Protein AF-A0A957TV32-F1 (afdb_monomer)

Radius of gyration: 16.47 Å; Cα contacts (8 Å, |Δi|>4): 80; chains: 1; bounding box: 47×41×28 Å

Secondary structure (DSSP, 8-state):
--SSTTSSHHHHHHHHHHHHHHHTT-SEEEEEEETT-HHHHHHHHHTT-EEEEEE--SSS--EEEEEEE----TTGGGT---S----------

pLDDT: mean 73.6, std 20.51, range [34.34, 94.25]

Nearest PDB structures (foldseek):
  7mx2-assembly1_A  TM=9.232E-01  e=3.376E-04  Homo sapiens
  7rb3-assembly1_A  TM=9.228E-01  e=9.452E-04  Homo sapiens
  8iym-assembly1_A  TM=8.782E-01  e=1.075E-03  Helicobacter pylori 26695
  8iym-assembly2_B  TM=8.651E-01  e=1.146E-03  Helicobacter pylori 26695
  3juw-assembly1_A  TM=8.937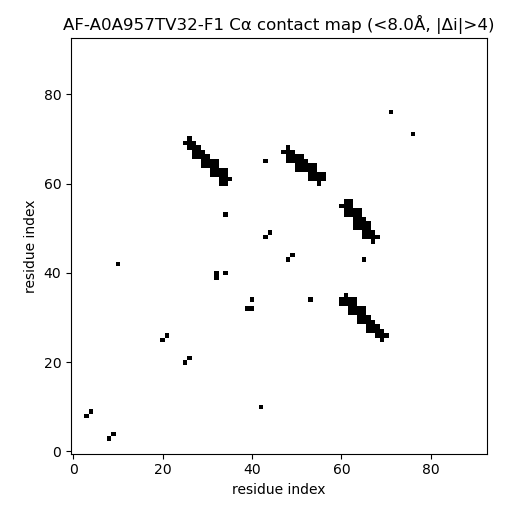E-01  e=3.010E-03  Bordetella pertussis

Mean predicted aligned error: 12.01 Å

Solvent-accessible surface area (backbone atoms only — not comparable to full-atom values): 5996 Å² total; per-residue (Å²): 144,82,84,75,73,92,72,56,53,73,55,54,52,48,52,53,50,53,52,52,39,53,75,70,65,51,52,65,51,76,50,79,42,56,59,86,42,56,68,58,53,52,55,40,44,76,72,61,33,41,82,76,43,79,44,75,58,97,84,66,69,48,29,30,36,33,34,34,71,60,74,84,53,86,78,59,71,82,70,65,74,72,84,70,91,68,90,73,85,80,77,88,130

Structure (mmCIF, N/CA/C/O backbone):
data_AF-A0A957TV32-F1
#
_entry.id   AF-A0A957TV32-F1
#
loop_
_atom_site.group_PDB
_atom_site.id
_atom_site.type_symbol
_atom_site.label_atom_id
_atom_site.label_alt_id
_atom_site.label_comp_id
_atom_site.label_asym_id
_atom_site.label_entity_id
_atom_site.label_seq_id
_atom_site.pdbx_PDB_ins_code
_atom_site.Cartn_x
_atom_site.Cartn_y
_atom_site.Cartn_z
_atom_site.occupancy
_atom_site.B_iso_or_equiv
_atom_site.auth_seq_id
_atom_site.auth_comp_id
_atom_site.auth_asym_id
_atom_site.auth_atom_id
_atom_site.pdbx_PDB_model_num
ATOM 1 N N . ILE A 1 1 ? 12.037 -15.642 -11.959 1.00 43.16 1 ILE A N 1
ATOM 2 C CA . ILE A 1 1 ? 11.072 -15.784 -10.835 1.00 43.16 1 ILE A CA 1
ATOM 3 C C . ILE A 1 1 ? 9.753 -15.131 -11.264 1.00 43.16 1 ILE A C 1
ATOM 5 O O . ILE A 1 1 ? 9.495 -13.971 -10.943 1.00 43.16 1 ILE A O 1
ATOM 9 N N . GLU A 1 2 ? 8.974 -15.849 -12.078 1.00 63.28 2 GLU A N 1
ATOM 10 C CA . GLU A 1 2 ? 7.712 -15.411 -12.704 1.00 63.28 2 GLU A CA 1
ATOM 11 C C . GLU A 1 2 ? 6.810 -16.650 -12.860 1.00 63.28 2 GLU A C 1
ATOM 13 O O . GLU A 1 2 ? 7.227 -17.593 -13.527 1.00 63.28 2 GLU A O 1
ATOM 18 N N . PRO A 1 3 ? 5.679 -16.736 -12.123 1.00 55.28 3 PRO A N 1
ATOM 19 C CA . PRO A 1 3 ? 4.381 -16.753 -12.822 1.00 55.28 3 PRO A CA 1
ATOM 20 C C . PRO A 1 3 ? 3.210 -16.037 -12.100 1.00 55.28 3 PRO A C 1
ATOM 22 O O . PRO A 1 3 ? 2.134 -15.905 -12.668 1.00 55.28 3 PRO A O 1
ATOM 25 N N . TYR A 1 4 ? 3.377 -15.516 -10.878 1.00 55.38 4 TYR A N 1
ATOM 26 C CA . TYR A 1 4 ? 2.246 -14.999 -10.073 1.00 55.38 4 TYR A CA 1
ATOM 27 C C . TYR A 1 4 ? 1.959 -13.495 -10.223 1.00 55.38 4 TYR A C 1
ATOM 29 O O . TYR A 1 4 ? 1.092 -12.940 -9.545 1.00 55.38 4 TYR A O 1
ATOM 37 N N . ARG A 1 5 ? 2.683 -12.794 -11.102 1.00 53.12 5 ARG A N 1
ATOM 38 C CA . ARG A 1 5 ? 2.429 -11.370 -11.377 1.00 53.12 5 ARG A CA 1
ATOM 39 C C . ARG A 1 5 ? 1.253 -11.247 -12.354 1.00 53.12 5 ARG A C 1
ATOM 41 O O . ARG A 1 5 ? 1.000 -12.150 -13.137 1.00 53.12 5 ARG A O 1
ATOM 48 N N . ASN A 1 6 ? 0.515 -10.142 -12.291 1.00 59.09 6 ASN A N 1
ATOM 49 C CA . ASN A 1 6 ? -0.598 -9.798 -13.198 1.00 59.09 6 ASN A CA 1
ATOM 50 C C . ASN A 1 6 ? -1.915 -10.584 -13.054 1.00 59.09 6 ASN A C 1
ATOM 52 O O . ASN A 1 6 ? -2.852 -10.281 -13.780 1.00 59.09 6 ASN A O 1
ATOM 56 N N . HIS A 1 7 ? -2.047 -11.475 -12.071 1.00 61.47 7 HIS A N 1
ATOM 57 C CA . HIS A 1 7 ? -3.274 -12.253 -11.829 1.00 61.47 7 HIS A CA 1
ATOM 58 C C . HIS A 1 7 ? -4.215 -11.633 -10.777 1.00 61.47 7 HIS A C 1
ATOM 60 O O . HIS A 1 7 ? -5.069 -12.310 -10.224 1.00 61.47 7 HIS A O 1
ATOM 66 N N . GLY A 1 8 ? -4.028 -10.360 -10.413 1.00 68.44 8 GLY A N 1
ATOM 67 C CA . GLY A 1 8 ? -4.850 -9.708 -9.382 1.00 68.44 8 GLY A CA 1
ATOM 68 C C . GLY A 1 8 ? -4.547 -10.122 -7.932 1.00 68.44 8 GLY A C 1
ATOM 69 O O . GLY A 1 8 ? -5.014 -9.452 -7.019 1.00 68.44 8 GLY A O 1
ATOM 70 N N . LEU A 1 9 ? -3.685 -11.119 -7.696 1.00 77.75 9 LEU A N 1
ATOM 71 C CA . LEU A 1 9 ? -3.315 -11.599 -6.352 1.00 77.75 9 LEU A CA 1
ATOM 72 C C . LEU A 1 9 ? -2.822 -10.483 -5.417 1.00 77.75 9 LEU A C 1
ATOM 74 O O . LEU A 1 9 ? -3.208 -10.421 -4.255 1.00 77.75 9 LEU A O 1
ATOM 78 N N . GLY A 1 10 ? -2.010 -9.551 -5.927 1.00 80.62 10 GLY A N 1
ATOM 79 C C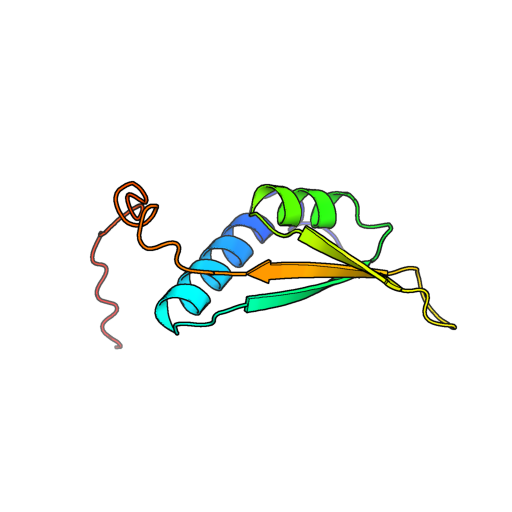A . GLY A 1 10 ? -1.552 -8.401 -5.137 1.00 80.62 10 GLY A CA 1
ATOM 80 C C . GLY A 1 10 ? -2.689 -7.455 -4.733 1.00 80.62 10 GLY A C 1
ATOM 81 O O . GLY A 1 10 ? -2.646 -6.863 -3.660 1.00 80.62 10 GLY A O 1
ATOM 82 N N . THR A 1 11 ? -3.724 -7.332 -5.567 1.00 85.31 11 THR A N 1
ATOM 83 C CA . THR A 1 11 ? -4.932 -6.557 -5.251 1.00 85.31 11 THR A CA 1
ATOM 84 C C . THR A 1 11 ? -5.771 -7.263 -4.196 1.00 85.31 11 THR A C 1
ATOM 86 O O . THR A 1 11 ? -6.160 -6.635 -3.218 1.00 85.31 11 THR A O 1
ATOM 89 N N . GLU A 1 12 ? -5.995 -8.566 -4.352 1.00 87.56 12 GLU A N 1
ATOM 90 C CA . GLU A 1 12 ? -6.779 -9.365 -3.407 1.00 87.56 12 GLU A CA 1
ATOM 91 C C . GLU A 1 12 ? -6.134 -9.397 -2.013 1.00 87.56 12 GLU A C 1
ATOM 93 O O . GLU A 1 12 ? -6.802 -9.150 -1.007 1.00 87.56 12 GLU A O 1
ATOM 98 N N . LEU A 1 13 ? -4.818 -9.618 -1.942 1.00 88.31 13 LEU A N 1
ATOM 99 C CA . LEU A 1 13 ? -4.071 -9.593 -0.682 1.00 88.31 13 LEU A CA 1
ATOM 100 C C . LEU A 1 13 ? -4.116 -8.217 -0.015 1.00 88.31 13 LEU A C 1
ATOM 102 O O . LEU A 1 13 ? -4.317 -8.132 1.201 1.00 88.31 13 LEU A O 1
ATOM 106 N N . LEU A 1 14 ? -3.968 -7.141 -0.797 1.00 89.62 14 LEU A N 1
ATOM 107 C CA . LEU A 1 14 ? -4.069 -5.783 -0.273 1.00 89.62 14 LEU A CA 1
ATOM 108 C C . LEU A 1 14 ? -5.470 -5.542 0.295 1.00 89.62 14 LEU A C 1
ATOM 110 O O . LEU A 1 14 ? -5.591 -5.143 1.447 1.00 89.62 14 LEU A O 1
ATOM 114 N N . GLN A 1 15 ? -6.526 -5.863 -0.453 1.00 89.00 15 GLN A N 1
ATOM 115 C CA . GLN A 1 15 ? -7.909 -5.701 0.003 1.00 89.00 15 GLN A CA 1
ATOM 116 C C . GLN A 1 15 ? -8.193 -6.471 1.297 1.00 89.00 15 GLN A C 1
ATOM 118 O O . GLN A 1 15 ? -8.742 -5.895 2.238 1.00 89.00 15 GLN A O 1
ATOM 123 N N . ARG A 1 16 ? -7.766 -7.737 1.389 1.00 90.88 16 ARG A N 1
ATOM 124 C CA . ARG A 1 16 ? -7.914 -8.542 2.614 1.00 90.88 16 ARG A CA 1
ATOM 125 C C . ARG A 1 16 ? -7.171 -7.925 3.797 1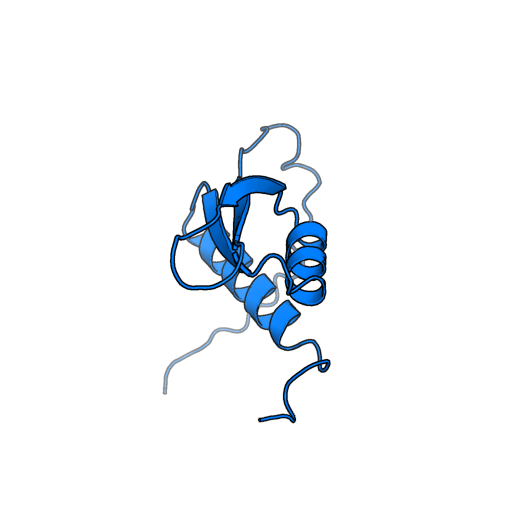.00 90.88 16 ARG A C 1
ATOM 127 O O . ARG A 1 16 ? -7.727 -7.853 4.892 1.00 90.88 16 ARG A O 1
ATOM 134 N N . THR A 1 17 ? -5.954 -7.433 3.568 1.00 91.00 17 THR A N 1
ATOM 135 C CA . THR A 1 17 ? -5.151 -6.746 4.593 1.00 91.00 17 THR A CA 1
ATOM 136 C C . THR A 1 17 ? -5.842 -5.478 5.086 1.00 91.00 17 THR A C 1
ATOM 138 O O . THR A 1 17 ? -5.970 -5.278 6.293 1.00 91.00 17 THR A O 1
ATOM 141 N N . LEU A 1 18 ? -6.340 -4.643 4.169 1.00 89.56 18 LEU A N 1
ATOM 142 C CA . LEU A 1 18 ? -7.046 -3.407 4.510 1.00 89.56 18 LEU A CA 1
ATOM 143 C C . LEU A 1 18 ? -8.320 -3.690 5.314 1.00 89.56 18 LEU A C 1
ATOM 145 O O . LEU A 1 18 ? -8.560 -3.044 6.331 1.00 89.56 18 LEU A O 1
ATOM 149 N N . GLN A 1 19 ? -9.106 -4.690 4.908 1.00 87.62 19 GLN A N 1
ATOM 150 C CA . GLN A 1 19 ? -10.307 -5.097 5.639 1.00 87.62 19 GLN A CA 1
ATOM 151 C C . GLN A 1 19 ? -9.988 -5.629 7.036 1.00 87.62 19 GLN A C 1
ATOM 153 O O . GLN A 1 19 ? -10.679 -5.294 7.998 1.00 87.62 19 GLN A O 1
ATOM 158 N N . TRP A 1 20 ? -8.955 -6.464 7.162 1.00 89.56 20 TRP A N 1
ATOM 159 C CA . TRP A 1 20 ? -8.516 -6.951 8.465 1.00 89.56 20 TRP A CA 1
ATOM 160 C C . TRP A 1 20 ? -8.098 -5.786 9.365 1.00 89.56 20 TRP A C 1
ATOM 162 O O . TRP A 1 20 ? -8.564 -5.701 10.499 1.00 89.56 20 TRP A O 1
ATOM 172 N N . ALA A 1 21 ? -7.317 -4.843 8.839 1.00 88.12 21 ALA A N 1
ATOM 173 C CA . ALA A 1 21 ? -6.869 -3.684 9.596 1.00 88.12 21 ALA A CA 1
ATOM 174 C C . ALA A 1 21 ? -8.034 -2.782 10.053 1.00 88.12 21 ALA A C 1
ATOM 176 O O . ALA A 1 21 ? -8.047 -2.307 11.188 1.00 88.12 21 ALA A O 1
ATOM 177 N N . LEU A 1 22 ? -9.049 -2.604 9.204 1.00 85.56 22 LEU A N 1
ATOM 178 C CA . LEU A 1 22 ? -10.283 -1.903 9.564 1.00 85.56 22 LEU A CA 1
ATOM 179 C C . LEU A 1 22 ? -11.026 -2.593 10.714 1.00 85.56 22 LEU A C 1
ATOM 181 O O . LEU A 1 22 ? -11.417 -1.926 11.669 1.00 85.56 22 LEU A O 1
ATOM 185 N N . ARG A 1 23 ? -11.176 -3.926 10.671 1.00 87.25 23 ARG A N 1
ATOM 186 C CA . ARG A 1 23 ? -11.816 -4.691 11.761 1.00 87.25 23 ARG A CA 1
ATOM 187 C C . ARG A 1 23 ? -11.054 -4.579 13.080 1.00 87.25 23 ARG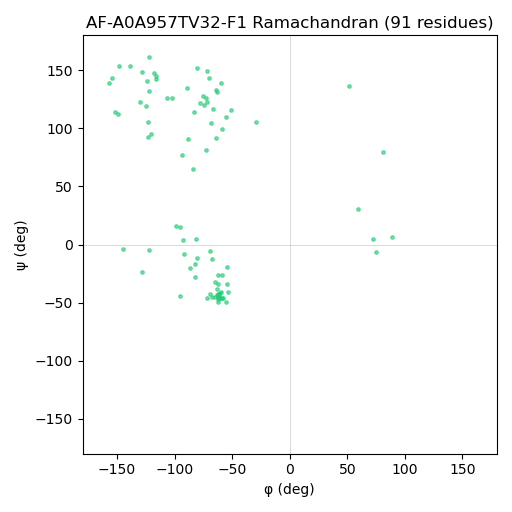 A C 1
ATOM 189 O O . ARG A 1 23 ? -11.670 -4.544 14.137 1.00 87.25 23 ARG A O 1
ATOM 196 N N . GLN A 1 24 ? -9.730 -4.486 13.015 1.00 89.94 24 GLN A N 1
ATOM 197 C CA . GLN A 1 24 ? -8.873 -4.279 14.185 1.00 89.94 24 GLN A CA 1
ATOM 198 C C . GLN A 1 24 ? -8.790 -2.806 14.627 1.00 89.94 24 GLN A C 1
ATOM 200 O O . GLN A 1 24 ? -8.054 -2.485 15.555 1.00 89.94 24 GLN A O 1
ATOM 205 N N . SER A 1 25 ? -9.543 -1.898 13.993 1.00 87.88 25 SER A N 1
ATOM 206 C CA . SER A 1 25 ? -9.560 -0.463 14.313 1.00 87.88 25 SER A CA 1
ATOM 207 C C . SER A 1 25 ? -8.196 0.235 14.179 1.00 87.88 25 SER A C 1
ATOM 209 O O . SER A 1 25 ? -7.923 1.223 14.871 1.00 87.88 25 SER A O 1
ATOM 211 N N . PHE A 1 26 ? -7.332 -0.233 13.269 1.00 86.25 26 PHE A N 1
ATOM 212 C CA . PHE A 1 26 ? -6.109 0.499 12.935 1.00 86.25 26 PHE A CA 1
ATOM 213 C C . PHE A 1 26 ? -6.460 1.846 12.299 1.00 86.25 26 PHE A C 1
ATOM 215 O O . PHE A 1 26 ? -7.270 1.933 11.379 1.00 86.25 26 PHE A O 1
ATOM 222 N N . ARG A 1 27 ? -5.804 2.911 12.764 1.00 88.12 27 ARG A N 1
ATOM 223 C CA . ARG A 1 27 ? -6.045 4.279 12.275 1.00 88.12 27 ARG A CA 1
ATOM 224 C C . ARG A 1 27 ? -5.216 4.640 11.045 1.00 88.12 27 ARG A C 1
ATOM 226 O O . ARG A 1 27 ? -5.558 5.579 10.334 1.00 88.12 27 ARG A O 1
ATOM 233 N N . LYS A 1 28 ? -4.121 3.917 10.802 1.00 89.06 28 LYS A N 1
ATOM 234 C CA . LYS A 1 28 ? -3.184 4.181 9.710 1.00 89.06 28 LYS A CA 1
ATOM 235 C C . LYS A 1 28 ? -2.448 2.908 9.310 1.00 89.06 28 LYS A C 1
ATOM 237 O O . LYS A 1 28 ? -2.093 2.107 10.172 1.00 89.06 28 LYS A O 1
ATOM 242 N N . ILE A 1 29 ? -2.190 2.760 8.017 1.00 93.00 29 ILE A N 1
ATOM 243 C CA . ILE A 1 29 ? -1.293 1.753 7.447 1.00 93.00 29 ILE A CA 1
ATOM 244 C C . ILE A 1 29 ? -0.224 2.499 6.661 1.00 93.00 29 ILE A C 1
ATOM 246 O O . ILE A 1 29 ? -0.562 3.366 5.861 1.00 93.00 29 ILE A O 1
ATOM 250 N N . SER A 1 30 ? 1.041 2.149 6.867 1.00 92.94 30 SER A N 1
ATOM 251 C CA . SER A 1 30 ? 2.174 2.715 6.133 1.00 92.94 30 SER A CA 1
ATOM 252 C C . SER A 1 30 ? 3.044 1.606 5.557 1.00 92.94 30 SER A C 1
ATOM 254 O O . SER A 1 30 ? 3.165 0.537 6.155 1.00 92.94 30 SER A O 1
ATOM 256 N N . LEU A 1 31 ? 3.661 1.866 4.407 1.00 93.25 31 LEU A N 1
ATOM 257 C CA . LEU A 1 31 ? 4.611 0.959 3.768 1.00 93.25 31 LEU A CA 1
ATOM 258 C C . LEU A 1 31 ? 5.676 1.733 2.989 1.00 93.25 31 LEU A C 1
ATOM 260 O O . LEU A 1 31 ? 5.428 2.841 2.516 1.00 93.25 31 LEU A O 1
ATOM 264 N N . LEU A 1 32 ? 6.844 1.115 2.831 1.00 92.06 32 LEU A N 1
ATOM 265 C CA . LEU A 1 32 ? 7.915 1.588 1.963 1.00 92.06 32 LEU A CA 1
ATOM 266 C C . LEU A 1 32 ? 7.913 0.757 0.676 1.00 92.06 32 LEU A C 1
ATOM 268 O O . LEU A 1 32 ? 7.988 -0.471 0.731 1.00 92.06 32 LEU A O 1
ATOM 272 N N . VAL A 1 33 ? 7.843 1.418 -0.477 1.00 90.44 33 VAL A N 1
ATOM 273 C CA . VAL A 1 33 ? 7.932 0.778 -1.798 1.00 90.44 33 VAL A CA 1
ATOM 274 C C . VAL A 1 33 ? 9.148 1.300 -2.555 1.00 90.44 33 VAL A C 1
ATOM 276 O O . VAL A 1 33 ? 9.524 2.455 -2.399 1.00 90.44 33 VAL A O 1
ATOM 279 N N . ASN A 1 34 ? 9.772 0.465 -3.388 1.00 90.00 34 ASN A N 1
ATOM 280 C CA . ASN A 1 34 ? 10.803 0.930 -4.317 1.00 90.00 34 ASN A CA 1
ATOM 281 C C . ASN A 1 34 ? 10.185 1.931 -5.315 1.00 90.00 34 ASN A C 1
ATOM 283 O O . ASN A 1 34 ? 9.142 1.644 -5.908 1.00 90.00 34 ASN A O 1
ATOM 287 N N . ALA A 1 35 ? 10.828 3.083 -5.503 1.00 90.06 35 ALA A N 1
ATOM 288 C CA . ALA A 1 35 ? 10.368 4.163 -6.372 1.00 90.06 35 ALA A CA 1
ATOM 289 C C . ALA A 1 35 ? 10.269 3.752 -7.849 1.00 90.06 35 ALA A C 1
ATOM 291 O O . ALA A 1 35 ? 9.435 4.281 -8.581 1.00 90.06 35 ALA A O 1
ATOM 292 N N . ASP A 1 36 ? 11.049 2.762 -8.281 1.00 89.31 36 ASP A N 1
ATOM 293 C CA . ASP A 1 36 ? 11.003 2.248 -9.652 1.00 89.31 36 ASP A CA 1
ATOM 294 C C . ASP A 1 36 ? 9.846 1.253 -9.859 1.00 89.31 36 ASP A C 1
ATOM 296 O O . ASP A 1 36 ? 9.483 0.919 -10.989 1.00 89.31 36 ASP A O 1
ATOM 300 N N . ASN A 1 37 ? 9.194 0.795 -8.782 1.00 89.69 37 ASN A N 1
ATOM 301 C CA . ASN A 1 37 ? 8.056 -0.120 -8.859 1.00 89.69 37 ASN A CA 1
ATOM 302 C C . ASN A 1 37 ? 6.738 0.631 -9.111 1.00 89.69 37 ASN A C 1
ATOM 304 O O . ASN A 1 37 ? 5.808 0.617 -8.298 1.00 89.69 37 ASN A O 1
ATOM 308 N N . GLN A 1 38 ? 6.649 1.253 -10.287 1.00 90.62 38 GLN A N 1
ATOM 309 C CA . GLN A 1 38 ? 5.493 2.040 -10.734 1.00 90.62 38 GLN A CA 1
ATOM 310 C C . GLN A 1 38 ? 4.177 1.254 -10.662 1.00 90.62 38 GLN A C 1
ATOM 312 O O . GLN A 1 38 ? 3.129 1.798 -10.318 1.00 90.62 38 GLN A O 1
ATOM 317 N N . ARG A 1 39 ? 4.229 -0.060 -10.912 1.00 90.19 39 ARG A N 1
ATOM 318 C CA . ARG A 1 39 ? 3.058 -0.938 -10.822 1.00 90.19 39 ARG A CA 1
ATOM 319 C C . ARG A 1 39 ? 2.516 -1.034 -9.393 1.00 90.19 39 ARG A C 1
ATOM 321 O O . ARG A 1 39 ? 1.302 -0.964 -9.205 1.00 90.19 39 ARG A O 1
ATOM 328 N N . ALA A 1 40 ? 3.387 -1.216 -8.400 1.00 89.19 40 ALA A N 1
ATOM 329 C CA . ALA A 1 40 ? 2.975 -1.279 -7.000 1.00 89.19 40 ALA A CA 1
ATOM 330 C C . ALA A 1 40 ? 2.498 0.090 -6.501 1.00 89.19 40 ALA A C 1
ATOM 332 O O . ALA A 1 40 ? 1.444 0.170 -5.879 1.00 89.19 40 ALA A O 1
ATOM 333 N N . ILE A 1 41 ? 3.207 1.165 -6.852 1.00 92.00 41 ILE A N 1
ATOM 334 C CA . ILE A 1 41 ? 2.809 2.544 -6.530 1.00 92.00 41 ILE A CA 1
ATOM 335 C C . ILE A 1 41 ? 1.395 2.834 -7.056 1.00 92.00 41 ILE A C 1
ATOM 337 O O . ILE A 1 41 ? 0.523 3.259 -6.297 1.00 92.00 41 ILE A O 1
ATOM 341 N N . HIS A 1 42 ? 1.124 2.515 -8.326 1.00 91.94 42 HIS A N 1
ATOM 342 C CA . HIS A 1 42 ? -0.206 2.676 -8.914 1.00 91.94 42 HIS A CA 1
ATOM 343 C C . HIS A 1 42 ? -1.274 1.832 -8.197 1.00 91.94 42 HIS A C 1
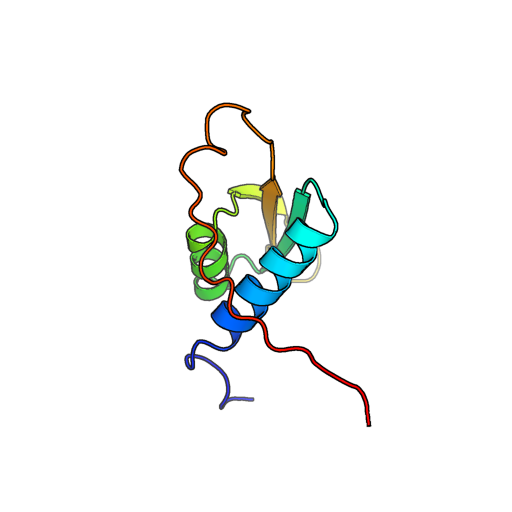ATOM 345 O O . HIS A 1 42 ? -2.377 2.318 -7.938 1.00 91.94 42 HIS A O 1
ATOM 351 N N . LEU A 1 43 ? -0.951 0.584 -7.834 1.00 90.38 43 LEU A N 1
ATOM 352 C CA . LEU A 1 43 ? -1.849 -0.276 -7.059 1.00 90.38 43 LEU A CA 1
ATOM 353 C C . LEU A 1 43 ? -2.217 0.362 -5.710 1.00 90.38 43 LEU A C 1
ATOM 355 O O . LEU A 1 43 ? -3.397 0.367 -5.355 1.00 90.38 43 LEU A O 1
ATOM 359 N N . TYR A 1 44 ? -1.240 0.897 -4.976 1.00 92.75 44 TYR A N 1
ATOM 360 C CA . TYR A 1 44 ? -1.467 1.521 -3.672 1.00 92.75 44 TYR A CA 1
ATOM 361 C C . TYR A 1 44 ? -2.280 2.812 -3.792 1.00 92.75 44 TYR A C 1
ATOM 363 O O . TYR A 1 44 ? -3.264 2.971 -3.068 1.00 92.75 44 TYR A O 1
ATOM 371 N N . HIS A 1 45 ? -1.959 3.686 -4.750 1.00 92.88 45 HIS A N 1
ATOM 372 C CA . HIS A 1 45 ? -2.744 4.900 -4.998 1.00 92.88 45 HIS A CA 1
ATOM 373 C C . HIS A 1 45 ? -4.199 4.594 -5.356 1.00 92.88 45 HIS A C 1
ATOM 375 O O . HIS A 1 45 ? -5.109 5.225 -4.822 1.00 92.88 45 HIS A O 1
ATOM 381 N N . LYS A 1 46 ? -4.444 3.567 -6.179 1.00 90.56 46 LYS A N 1
ATOM 382 C CA . LYS A 1 46 ? -5.806 3.110 -6.498 1.00 90.56 46 LYS A CA 1
ATOM 383 C C . LYS A 1 46 ? -6.602 2.680 -5.254 1.00 90.56 46 LYS A C 1
ATOM 385 O O . LYS A 1 46 ? -7.826 2.759 -5.269 1.00 90.56 46 LYS A O 1
ATOM 390 N N . HIS A 1 47 ? -5.928 2.242 -4.190 1.00 90.19 47 HIS A N 1
ATOM 391 C CA . HIS A 1 47 ? -6.544 1.842 -2.918 1.00 90.19 47 HIS A CA 1
ATOM 392 C C . HIS A 1 47 ? -6.493 2.944 -1.845 1.00 90.19 47 HIS A C 1
ATOM 394 O O . HIS A 1 47 ? -6.713 2.664 -0.670 1.00 90.19 47 HIS A O 1
ATOM 400 N N . GLY A 1 48 ? -6.224 4.192 -2.239 1.00 89.81 48 GLY A N 1
ATOM 401 C CA . GLY A 1 48 ? -6.309 5.359 -1.361 1.00 89.81 48 GLY A CA 1
ATOM 402 C C . GLY A 1 48 ? -5.034 5.686 -0.586 1.00 89.81 48 GLY A C 1
ATOM 403 O O . GLY A 1 48 ? -5.063 6.587 0.247 1.00 89.81 48 GLY A O 1
ATOM 404 N N . PHE A 1 49 ? -3.918 4.995 -0.842 1.00 93.88 49 PHE A N 1
ATOM 405 C CA . PHE A 1 49 ? -2.643 5.390 -0.249 1.00 93.88 49 PHE A CA 1
ATOM 406 C C . PHE A 1 49 ? -2.138 6.702 -0.857 1.00 93.88 49 PHE A C 1
ATOM 408 O O . PHE A 1 49 ? -2.227 6.929 -2.067 1.00 93.88 49 PHE A O 1
ATOM 415 N N . THR A 1 50 ? -1.527 7.530 -0.020 1.00 93.56 50 THR A N 1
ATOM 416 C CA . THR A 1 50 ? -0.905 8.804 -0.376 1.00 93.56 50 THR A CA 1
ATOM 417 C C . THR A 1 50 ? 0.594 8.759 -0.119 1.00 93.56 50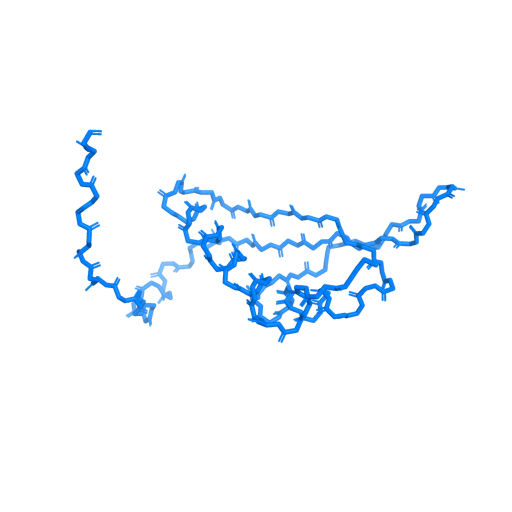 THR A C 1
ATOM 419 O O . THR A 1 50 ? 1.037 8.145 0.850 1.00 93.56 50 THR A O 1
ATOM 422 N N . THR A 1 51 ? 1.373 9.428 -0.968 1.00 94.25 51 THR A N 1
ATOM 423 C CA . THR A 1 51 ? 2.821 9.584 -0.782 1.00 94.25 51 THR A CA 1
ATOM 424 C C . THR A 1 51 ? 3.105 10.545 0.360 1.00 94.25 51 THR A C 1
ATOM 426 O O . THR A 1 51 ? 2.669 11.691 0.319 1.00 94.25 51 THR A O 1
ATOM 429 N N . GLU A 1 52 ? 3.846 10.079 1.364 1.00 88.50 52 GLU A N 1
ATOM 430 C CA . GLU A 1 52 ? 4.288 10.903 2.494 1.00 88.50 52 GLU A CA 1
ATOM 431 C C . GLU A 1 52 ? 5.692 11.458 2.265 1.00 88.50 52 GLU A C 1
ATOM 433 O O . GLU A 1 52 ? 5.945 12.631 2.526 1.00 88.50 52 GLU A O 1
ATOM 438 N N . GLN A 1 53 ? 6.613 10.616 1.788 1.00 89.69 53 GLN A N 1
ATOM 439 C CA . GLN A 1 53 ? 8.019 10.984 1.664 1.00 89.69 53 GLN A CA 1
ATOM 440 C C . GLN A 1 53 ? 8.739 10.126 0.621 1.00 89.69 53 GLN A C 1
ATOM 442 O O . GLN A 1 53 ? 8.571 8.909 0.583 1.00 89.69 53 GLN A O 1
ATOM 447 N N . GLU A 1 54 ? 9.605 10.745 -0.178 1.00 88.12 54 GLU A N 1
ATOM 448 C CA . GLU A 1 54 ? 10.618 10.024 -0.952 1.00 88.12 54 GLU A CA 1
ATOM 449 C C . GLU A 1 54 ? 11.898 9.877 -0.126 1.00 88.12 54 GLU A C 1
ATOM 451 O O . GLU A 1 54 ? 12.366 10.837 0.487 1.00 88.12 54 GLU A O 1
ATOM 456 N N . VAL A 1 55 ? 12.487 8.685 -0.122 1.00 87.75 55 VAL A N 1
ATOM 457 C CA . VAL A 1 55 ? 13.720 8.391 0.617 1.00 87.75 55 VAL A CA 1
ATOM 458 C C . VAL A 1 55 ? 14.788 7.843 -0.320 1.00 87.75 55 VAL A C 1
ATOM 460 O O . VAL A 1 55 ? 14.504 7.058 -1.223 1.00 87.75 55 VAL A O 1
ATOM 463 N N . GLN A 1 56 ? 16.034 8.257 -0.108 1.00 78.94 56 GLN A N 1
ATOM 464 C CA . GLN A 1 56 ? 17.197 7.758 -0.842 1.00 78.94 56 GLN A CA 1
ATOM 465 C C . GLN A 1 56 ? 18.176 7.138 0.160 1.00 78.94 56 GLN A C 1
ATOM 467 O O . GLN A 1 56 ? 18.933 7.870 0.798 1.00 78.94 56 GLN A O 1
ATOM 472 N N . PRO A 1 57 ? 18.140 5.811 0.377 1.00 62.44 57 PRO A N 1
ATOM 473 C CA . PRO A 1 57 ? 19.130 5.159 1.219 1.00 62.44 57 PRO A CA 1
ATOM 474 C C . PRO A 1 57 ? 20.495 5.116 0.505 1.00 62.44 57 PRO A C 1
ATOM 476 O O . PRO A 1 57 ? 20.545 4.997 -0.720 1.00 62.44 57 PRO A O 1
ATOM 479 N N . PRO A 1 58 ? 21.612 5.156 1.253 1.00 56.47 58 PRO A N 1
ATOM 480 C CA . PRO A 1 58 ? 22.949 5.308 0.679 1.00 56.47 58 PRO A CA 1
ATOM 481 C C . PRO A 1 58 ? 23.444 4.114 -0.152 1.00 56.47 58 PRO A C 1
ATOM 483 O O . PRO A 1 58 ? 24.452 4.257 -0.835 1.00 56.47 58 PRO A O 1
ATOM 486 N N . VAL A 1 59 ? 22.786 2.944 -0.100 1.00 59.81 59 VAL A N 1
ATOM 487 C CA . VAL A 1 59 ? 23.344 1.714 -0.699 1.00 59.81 59 VAL A CA 1
ATOM 488 C C . VAL A 1 59 ? 22.396 0.962 -1.645 1.00 59.81 59 VAL A C 1
ATOM 490 O O . VAL A 1 59 ? 22.892 0.305 -2.549 1.00 59.81 59 VAL A O 1
ATOM 493 N N . HIS A 1 60 ? 21.063 1.088 -1.571 1.00 55.69 60 HIS A N 1
ATOM 494 C CA . HIS A 1 60 ? 20.179 0.395 -2.529 1.00 55.69 60 HIS A CA 1
ATOM 495 C C . HIS A 1 60 ? 18.845 1.110 -2.765 1.00 55.69 60 HIS A C 1
ATOM 497 O O . HIS A 1 60 ? 18.012 1.123 -1.871 1.00 55.69 60 HIS A O 1
ATOM 503 N N . ALA A 1 61 ? 18.656 1.595 -4.000 1.00 65.38 61 ALA A N 1
ATOM 504 C CA . ALA A 1 61 ? 17.417 2.044 -4.656 1.00 65.38 61 ALA A CA 1
ATOM 505 C C . ALA A 1 61 ? 16.533 3.077 -3.919 1.00 65.38 61 ALA A C 1
ATOM 507 O O . ALA A 1 61 ? 16.224 2.976 -2.735 1.00 65.38 61 ALA A O 1
ATOM 508 N N . LYS A 1 62 ? 16.055 4.078 -4.668 1.00 85.44 62 LYS A N 1
ATOM 509 C CA . LYS A 1 62 ? 15.118 5.093 -4.169 1.00 85.44 62 LYS A CA 1
ATOM 510 C C . LYS A 1 62 ? 13.831 4.419 -3.673 1.00 85.44 62 LYS A C 1
ATOM 512 O O . LYS A 1 62 ? 13.325 3.490 -4.300 1.00 85.44 62 LYS A O 1
ATOM 517 N N . GLY A 1 63 ? 13.293 4.892 -2.555 1.00 88.62 63 GLY A N 1
ATOM 518 C CA . GLY A 1 63 ? 12.049 4.411 -1.962 1.00 88.62 63 GLY A CA 1
ATOM 519 C C . GLY A 1 63 ? 11.009 5.518 -1.801 1.00 88.62 63 GLY A C 1
ATOM 520 O O . GLY A 1 63 ? 11.336 6.704 -1.811 1.00 88.62 63 GLY A O 1
ATOM 521 N N . ILE A 1 64 ? 9.749 5.123 -1.645 1.00 88.25 64 ILE A N 1
ATOM 522 C CA . ILE A 1 64 ? 8.614 6.011 -1.389 1.00 88.25 64 ILE A CA 1
ATOM 523 C C . ILE A 1 64 ? 7.829 5.462 -0.198 1.00 88.25 64 ILE A C 1
ATOM 525 O O . ILE A 1 64 ? 7.370 4.317 -0.223 1.00 88.25 64 ILE A O 1
ATOM 529 N N . TRP A 1 65 ? 7.671 6.277 0.841 1.00 91.75 65 TRP A N 1
ATOM 530 C CA . TRP A 1 65 ? 6.741 6.020 1.932 1.00 91.75 65 TRP A CA 1
ATOM 531 C C . TRP A 1 65 ? 5.327 6.373 1.491 1.00 91.75 65 TRP A C 1
ATOM 533 O O . TRP A 1 65 ? 5.042 7.511 1.113 1.00 91.75 65 TRP A O 1
ATOM 543 N N . LEU A 1 66 ? 4.446 5.383 1.558 1.00 90.38 66 LEU A N 1
ATOM 544 C CA . LEU A 1 66 ? 3.027 5.506 1.267 1.00 90.38 66 LEU A CA 1
ATOM 545 C C . LEU A 1 66 ? 2.237 5.226 2.540 1.00 90.38 66 LEU A C 1
ATOM 547 O O . LEU A 1 66 ? 2.584 4.313 3.294 1.00 90.38 66 LEU A O 1
ATOM 551 N N . SER A 1 67 ? 1.146 5.956 2.757 1.00 92.06 67 SER A N 1
ATOM 552 C CA . SER A 1 67 ? 0.227 5.671 3.855 1.00 92.06 67 SER A CA 1
ATOM 553 C C . SER A 1 67 ? -1.240 5.793 3.472 1.00 92.06 67 SER A C 1
ATOM 555 O O . SER A 1 67 ? -1.601 6.532 2.565 1.00 92.06 67 SER A O 1
ATOM 557 N N . LEU A 1 68 ? -2.087 5.064 4.189 1.00 89.50 68 LEU A N 1
ATOM 558 C CA . LEU A 1 68 ? -3.538 5.167 4.148 1.00 89.50 68 LEU A CA 1
ATOM 559 C C . LEU A 1 68 ? -4.025 5.416 5.575 1.00 89.50 68 LEU A C 1
ATOM 561 O O . LEU A 1 68 ? -3.786 4.596 6.464 1.00 89.50 68 LEU A O 1
ATOM 565 N N . SER A 1 69 ? -4.694 6.547 5.795 1.00 87.75 69 SER A N 1
ATOM 566 C CA . SER A 1 69 ? -5.239 6.927 7.102 1.00 87.75 69 SER A CA 1
ATOM 567 C C . SER A 1 69 ? -6.756 6.774 7.113 1.00 87.75 69 SER A C 1
ATOM 569 O O . SER A 1 69 ? -7.450 7.354 6.281 1.00 87.75 69 SER A O 1
ATOM 571 N N . TYR A 1 70 ? -7.277 6.034 8.088 1.00 79.00 70 TYR A N 1
ATOM 572 C CA . TYR A 1 70 ? -8.708 5.911 8.345 1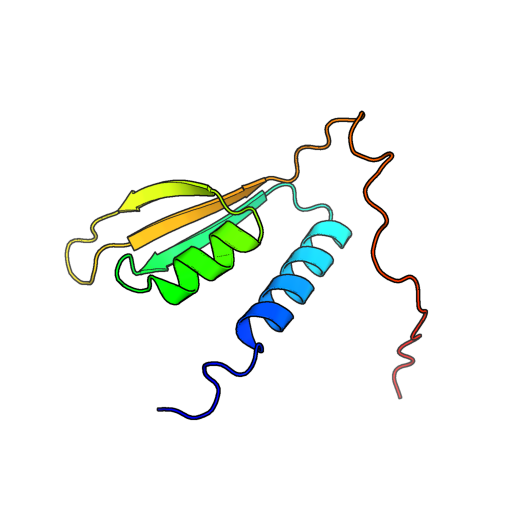.00 79.00 70 TYR A CA 1
ATOM 573 C C . TYR A 1 70 ? -9.095 6.946 9.399 1.00 79.00 70 TYR A C 1
ATOM 575 O O . TYR A 1 70 ? -9.228 6.641 10.583 1.00 79.00 70 TYR A O 1
ATOM 583 N N . LEU A 1 71 ? -9.214 8.205 8.977 1.00 62.72 71 LEU A N 1
ATOM 584 C CA . LEU A 1 71 ? -9.848 9.227 9.801 1.00 62.72 71 LEU A CA 1
ATOM 585 C C . LEU A 1 71 ? -11.361 9.101 9.598 1.00 62.72 71 LEU A C 1
ATOM 587 O O . LEU A 1 71 ? -11.832 9.344 8.486 1.00 62.72 71 LEU A O 1
ATOM 591 N N . PRO A 1 72 ? -12.145 8.717 10.619 1.00 50.03 72 PRO A N 1
ATOM 592 C CA . PRO A 1 72 ? -13.588 8.769 10.497 1.00 50.03 72 PRO A CA 1
ATOM 593 C C . PRO A 1 72 ? -13.987 10.243 10.439 1.00 50.03 72 PRO A C 1
ATOM 595 O O . PRO A 1 72 ? -14.004 10.930 11.459 1.00 50.03 72 PRO A O 1
ATOM 598 N N . ASN A 1 73 ? -14.333 10.756 9.259 1.00 44.28 73 ASN A N 1
ATOM 599 C CA . ASN A 1 73 ? -15.285 11.852 9.251 1.00 44.28 73 ASN A CA 1
ATOM 600 C C . ASN A 1 73 ? -16.654 11.225 9.563 1.00 44.28 73 ASN A C 1
ATOM 602 O O . ASN A 1 73 ? -17.147 10.338 8.866 1.00 44.28 73 ASN A O 1
ATOM 606 N N . LEU A 1 74 ? -17.282 11.667 10.653 1.00 48.28 74 LEU A N 1
ATOM 607 C CA . LEU A 1 74 ? -18.588 11.154 11.089 1.00 48.28 74 LEU A CA 1
ATOM 608 C C . LEU A 1 74 ? -19.659 11.252 9.972 1.00 48.28 74 LEU A C 1
ATOM 610 O O . LEU A 1 74 ? -20.659 10.540 9.989 1.00 48.28 74 LEU A O 1
ATOM 614 N N . SER A 1 75 ? -19.421 12.102 8.967 1.00 48.66 75 SER A N 1
ATOM 615 C CA . SER A 1 75 ? -20.294 12.338 7.817 1.00 48.66 75 SER A CA 1
ATOM 616 C C . SER A 1 75 ? -20.170 11.323 6.664 1.00 48.66 75 SER A C 1
ATOM 618 O O . SER A 1 75 ? -21.172 11.120 5.980 1.00 48.66 75 SER A O 1
ATOM 620 N N . SER A 1 76 ? -19.028 10.650 6.426 1.00 48.91 76 SER A N 1
ATOM 621 C CA . SER A 1 76 ? -18.913 9.693 5.293 1.00 48.91 76 SER A CA 1
ATOM 622 C C . SER A 1 76 ? -19.261 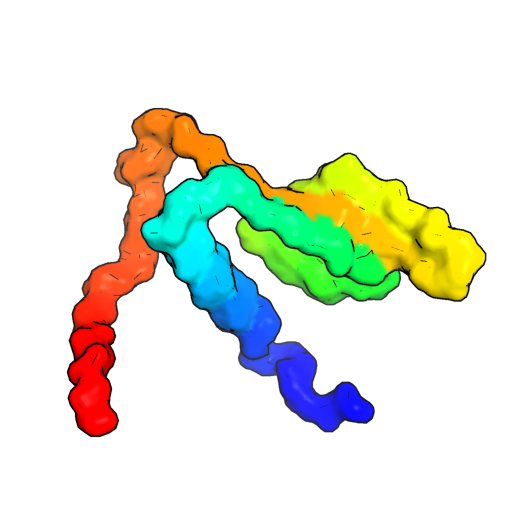8.246 5.647 1.00 48.91 76 SER A C 1
ATOM 624 O O . SER A 1 76 ? -19.437 7.426 4.744 1.00 48.91 76 SER A O 1
ATOM 626 N N . MET A 1 77 ? -19.473 7.928 6.928 1.00 48.09 77 MET A N 1
ATOM 627 C CA . MET A 1 77 ? -19.931 6.596 7.356 1.00 48.09 77 MET A CA 1
ATOM 628 C C . MET A 1 77 ? -21.382 6.272 6.944 1.00 48.09 77 MET A C 1
ATOM 630 O O . MET A 1 77 ? -21.820 5.142 7.122 1.00 48.09 77 MET A O 1
ATOM 634 N N . LYS A 1 78 ? -22.131 7.221 6.356 1.00 45.78 78 LYS A N 1
ATOM 635 C CA . LYS A 1 78 ? -23.498 6.986 5.846 1.00 45.78 78 LYS A CA 1
ATOM 636 C C . LYS A 1 78 ? -23.550 6.352 4.449 1.00 45.78 78 LYS A C 1
ATOM 638 O O . LYS A 1 78 ? -24.590 5.824 4.072 1.00 45.78 78 LYS A O 1
ATOM 643 N N . HIS A 1 79 ? -22.453 6.388 3.685 1.00 42.69 79 HIS A N 1
ATOM 644 C CA . HIS A 1 79 ? -22.432 5.919 2.290 1.00 42.69 79 HIS A CA 1
ATOM 645 C C . HIS A 1 79 ? -21.423 4.814 1.995 1.00 42.69 79 HIS A C 1
ATOM 647 O O . HIS A 1 79 ? -21.444 4.265 0.891 1.00 42.69 79 HIS A O 1
ATOM 653 N N . LEU A 1 80 ? -20.585 4.427 2.960 1.00 40.91 80 LEU A N 1
ATOM 654 C CA . LEU A 1 80 ? -19.775 3.226 2.817 1.00 40.91 80 LEU A CA 1
ATOM 655 C C . LEU A 1 80 ? -20.701 2.007 2.969 1.00 40.91 80 LEU A C 1
ATOM 657 O O . LEU A 1 80 ? -20.814 1.423 4.044 1.00 40.91 80 LEU A O 1
ATOM 661 N N . ARG A 1 81 ? -21.408 1.631 1.891 1.00 39.91 81 ARG A N 1
ATOM 662 C CA . ARG A 1 81 ? -21.923 0.265 1.764 1.00 39.91 81 ARG A CA 1
ATOM 663 C C . ARG A 1 81 ? -20.700 -0.636 1.836 1.00 39.91 81 ARG A C 1
ATOM 665 O O . ARG A 1 81 ? -19.965 -0.755 0.859 1.00 39.91 81 ARG A O 1
ATOM 672 N N . LEU A 1 82 ? -20.466 -1.206 3.013 1.00 46.72 82 LEU A N 1
ATOM 673 C CA . LEU A 1 82 ? -19.550 -2.316 3.200 1.00 46.72 82 LEU A CA 1
ATOM 674 C C . LEU A 1 82 ? -19.948 -3.369 2.160 1.00 46.72 82 LEU A C 1
ATOM 676 O O . LEU A 1 82 ? -21.095 -3.827 2.183 1.00 46.72 82 LEU A O 1
ATOM 680 N N . PRO A 1 83 ? -19.085 -3.702 1.186 1.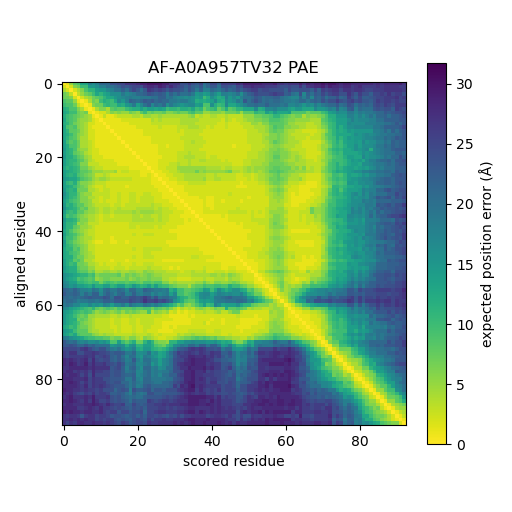00 37.47 83 PRO A N 1
ATOM 681 C CA . PRO A 1 83 ? -19.397 -4.797 0.304 1.00 37.47 83 PRO A CA 1
ATOM 682 C C . PRO A 1 83 ? -19.375 -6.060 1.160 1.00 37.47 83 PRO A C 1
ATOM 684 O O . PRO A 1 83 ? -18.332 -6.455 1.676 1.00 37.47 83 PRO A O 1
ATOM 687 N N . PHE A 1 84 ? -20.553 -6.674 1.245 1.00 36.06 84 PHE A N 1
ATOM 688 C CA . PHE A 1 84 ? -20.730 -8.098 1.478 1.00 36.06 84 PHE A CA 1
ATOM 689 C C . PHE A 1 84 ? -20.625 -8.555 2.939 1.00 36.06 84 PHE A C 1
ATOM 691 O O . PHE A 1 84 ? -19.655 -9.176 3.367 1.00 36.06 84 PHE A O 1
ATOM 698 N N . GLU A 1 85 ? -21.719 -8.357 3.677 1.00 40.56 85 GLU A N 1
ATOM 699 C CA . GLU A 1 85 ? -22.181 -9.416 4.573 1.00 40.56 85 GLU A CA 1
ATOM 700 C C . GLU A 1 85 ? -22.592 -10.620 3.715 1.00 40.56 85 GLU A C 1
ATOM 702 O O . GLU A 1 85 ? -23.727 -10.709 3.253 1.00 40.56 85 GLU A O 1
ATOM 707 N N . GLN A 1 86 ? -21.669 -11.546 3.471 1.00 38.00 86 GLN A N 1
ATOM 708 C CA . GLN A 1 86 ? -22.059 -12.950 3.472 1.00 38.00 86 GLN A CA 1
ATOM 709 C C . GLN A 1 86 ? -21.188 -13.670 4.484 1.00 38.00 86 GLN A C 1
ATOM 711 O O . GLN A 1 86 ? -19.991 -13.886 4.306 1.00 38.00 86 GLN A O 1
ATOM 716 N N . SER A 1 87 ? -21.853 -13.959 5.591 1.00 47.25 87 SER A N 1
ATOM 717 C CA . SER A 1 87 ? -21.595 -15.046 6.511 1.00 47.25 87 SER A CA 1
ATOM 718 C C . SER A 1 87 ? -20.982 -16.251 5.800 1.00 47.25 87 SER A C 1
ATOM 720 O O . SER A 1 87 ? -21.663 -17.023 5.130 1.00 47.25 87 SER A O 1
ATOM 722 N N . GLN A 1 88 ? -19.686 -16.444 6.011 1.00 37.84 88 GLN A N 1
ATOM 723 C CA . GLN A 1 88 ? -19.098 -17.769 5.962 1.00 37.84 88 GLN A CA 1
ATOM 724 C C . GLN A 1 88 ? -18.428 -18.002 7.311 1.00 37.84 88 GLN A C 1
ATOM 726 O O . GLN A 1 88 ? -17.305 -17.573 7.572 1.00 37.84 88 GLN A O 1
ATOM 731 N N . THR A 1 89 ? -19.207 -18.602 8.205 1.00 37.47 89 THR A N 1
ATOM 732 C CA . THR A 1 89 ? -18.774 -19.182 9.471 1.00 37.47 89 THR A CA 1
ATOM 733 C C . THR A 1 89 ? -17.677 -20.192 9.151 1.00 37.47 89 THR A C 1
ATOM 735 O O . THR A 1 89 ? -17.930 -21.212 8.513 1.00 37.47 89 THR A O 1
ATOM 738 N N . PHE A 1 90 ? -16.439 -19.873 9.516 1.00 36.75 90 PHE A N 1
ATOM 739 C CA . PHE A 1 90 ? -15.334 -20.819 9.460 1.00 36.75 90 PHE A CA 1
ATOM 740 C C . PHE A 1 90 ? -15.329 -21.555 10.803 1.00 36.75 90 PHE A C 1
ATOM 742 O O . PHE A 1 90 ? -14.755 -21.073 11.776 1.00 36.75 90 PHE A O 1
ATOM 749 N N . GLU A 1 91 ? -16.052 -22.672 10.870 1.00 34.34 91 GLU A N 1
ATOM 750 C CA . GLU A 1 91 ? -15.932 -23.628 11.973 1.00 34.34 91 GLU A CA 1
ATOM 751 C C . GLU A 1 91 ? -14.596 -24.375 11.813 1.00 34.34 91 GLU A C 1
ATOM 753 O O . GLU A 1 91 ? -14.330 -24.902 10.726 1.00 34.34 91 GLU A O 1
ATOM 758 N N . PRO A 1 92 ? -13.721 -24.409 12.833 1.00 47.34 92 PRO A N 1
ATOM 759 C CA . PRO A 1 92 ? -12.523 -25.230 12.781 1.00 47.34 92 PRO A CA 1
ATOM 760 C C . PRO A 1 92 ? -12.902 -26.703 12.999 1.00 47.34 92 PRO A C 1
ATOM 762 O O . PRO A 1 92 ? -13.578 -27.037 13.971 1.00 47.34 92 PRO A O 1
ATOM 765 N N . HIS A 1 93 ? -12.456 -27.570 12.087 1.00 48.44 93 HIS A N 1
ATOM 766 C CA . HIS A 1 93 ? -12.373 -29.016 12.308 1.00 48.44 93 HIS A CA 1
ATOM 767 C C . HIS A 1 93 ? -11.077 -29.369 13.038 1.00 48.44 93 HIS A C 1
ATOM 769 O O . HIS A 1 93 ? -10.036 -28.757 12.699 1.00 48.44 93 HIS A O 1
#

Sequence (93 aa):
IEPYRNHGLGTELLQRTLQWALRQSFRKISLLVNADNQRAIHLYHKHGFTTEQEVQPPVHAKGIWLSLSYLPNLSSMKHLRLPFEQSQTFEPH

Foldseek 3Di:
DDDPPPPCPVVVVVVVVVVVCVVVVPFKDKDKDFPVPVVVVVSCVVVPWDWDDWDDDPPDGIITMIMHGPDDPVPCVVPPPPPDDDDDPPDDD